Protein AF-A0A0N4TG98-F1 (afdb_monomer_lite)

Secondary structure (DSSP, 8-state):
--SHHHHHHHHHH-TT--EEE---SSS--PPPTTGGGGGGG-TT--EEEEES----EEE-GGGPEEE----GGG-TT--EEEEEESTTHHHHHHHHHHHTT---TT--EEEEEESS--TTHHHHHHHHHHH-TT--EEEEE----SSHHHHHHHHHH-

Structure (mmCIF, N/CA/C/O backbone):
data_AF-A0A0N4TG98-F1
#
_entry.id   AF-A0A0N4TG98-F1
#
loop_
_atom_site.group_PDB
_atom_site.id
_atom_site.type_symbol
_atom_site.label_atom_id
_atom_site.label_alt_id
_atom_site.label_comp_id
_atom_site.label_asym_id
_atom_site.label_entity_id
_atom_site.label_seq_id
_atom_site.pdbx_PDB_ins_code
_atom_site.Cartn_x
_atom_site.Cartn_y
_atom_site.Cartn_z
_atom_site.occupancy
_atom_site.B_iso_or_equiv
_atom_site.auth_seq_id
_atom_site.auth_comp_id
_atom_site.auth_asym_id
_atom_site.auth_atom_id
_atom_site.pdbx_PDB_model_num
ATOM 1 N N . PHE A 1 1 ? -20.879 0.883 -3.099 1.00 58.62 1 PHE A N 1
ATOM 2 C CA . PHE A 1 1 ? -20.043 1.627 -2.136 1.00 58.62 1 PHE A CA 1
ATOM 3 C C . PHE A 1 1 ? -19.402 2.788 -2.867 1.00 58.62 1 PHE A C 1
ATOM 5 O O . PHE A 1 1 ? -18.203 2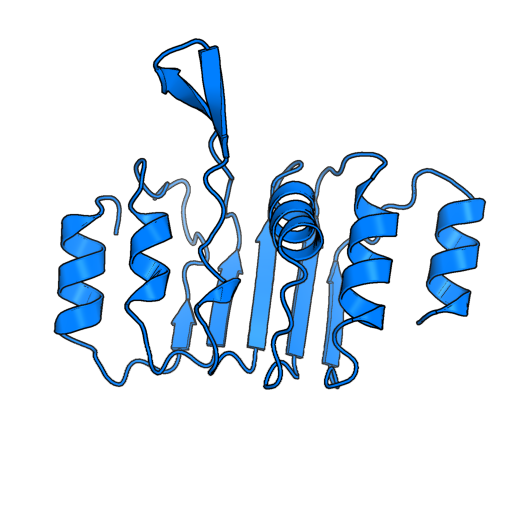.763 -3.109 1.00 58.62 1 PHE A O 1
ATOM 12 N N . ASN A 1 2 ? -20.214 3.729 -3.345 1.00 61.25 2 ASN A N 1
ATOM 13 C CA . ASN A 1 2 ? -19.725 4.649 -4.369 1.00 61.25 2 ASN A CA 1
ATOM 14 C C . ASN A 1 2 ? -19.570 6.040 -3.783 1.00 61.25 2 ASN A C 1
ATOM 16 O O . ASN A 1 2 ? -18.537 6.639 -4.021 1.00 61.25 2 ASN A O 1
ATOM 20 N N . ASP A 1 3 ? -20.504 6.490 -2.947 1.00 73.00 3 ASP A N 1
ATOM 21 C CA . ASP A 1 3 ? -20.405 7.784 -2.284 1.00 73.00 3 ASP A CA 1
ATOM 22 C C . ASP A 1 3 ? -19.704 7.716 -0.909 1.00 73.00 3 ASP A C 1
ATOM 24 O O . ASP A 1 3 ? -19.596 6.672 -0.249 1.00 73.00 3 ASP A O 1
ATOM 28 N N . LEU A 1 4 ? -19.213 8.878 -0.475 1.00 77.12 4 LEU A N 1
ATOM 29 C CA . LEU A 1 4 ? -18.554 9.082 0.815 1.00 77.12 4 LEU A CA 1
ATOM 30 C C . LEU A 1 4 ? -19.469 8.724 1.995 1.00 77.12 4 LEU A C 1
ATOM 32 O O . LEU A 1 4 ? -19.016 8.117 2.967 1.00 77.12 4 LEU A O 1
ATOM 36 N N . LEU A 1 5 ? -20.753 9.083 1.915 1.00 81.06 5 LEU A N 1
ATOM 37 C CA . LEU A 1 5 ? -21.703 8.920 3.015 1.00 81.06 5 LEU A CA 1
ATOM 38 C C . LEU A 1 5 ? -21.938 7.442 3.346 1.00 81.06 5 LEU A C 1
ATOM 40 O O . LEU A 1 5 ? -21.876 7.055 4.512 1.00 81.06 5 LEU A O 1
ATOM 44 N N . THR A 1 6 ? -22.127 6.607 2.329 1.00 81.69 6 THR A N 1
ATOM 45 C CA . THR A 1 6 ? -22.320 5.162 2.470 1.00 81.69 6 THR A CA 1
ATOM 46 C C . THR A 1 6 ? -21.077 4.508 3.067 1.00 81.69 6 THR A C 1
ATOM 48 O O . THR A 1 6 ? -21.184 3.645 3.937 1.00 81.69 6 THR A O 1
ATOM 51 N N . CYS A 1 7 ? -19.876 4.924 2.651 1.00 80.00 7 CYS A N 1
ATOM 52 C CA . CYS A 1 7 ? -18.639 4.402 3.234 1.00 80.00 7 CYS A CA 1
ATOM 53 C C . CYS A 1 7 ? -18.457 4.821 4.702 1.00 80.00 7 CYS A C 1
ATOM 55 O O . CYS A 1 7 ? -18.015 4.004 5.511 1.00 80.00 7 CYS A O 1
ATOM 57 N N . LEU A 1 8 ? -18.837 6.049 5.068 1.00 85.38 8 LEU A N 1
ATOM 58 C CA . LEU A 1 8 ? -18.834 6.505 6.462 1.00 85.38 8 LEU A CA 1
ATOM 59 C C . LEU A 1 8 ? -19.830 5.723 7.322 1.00 85.38 8 LEU A C 1
ATOM 61 O O . LEU A 1 8 ? -19.483 5.296 8.423 1.00 85.38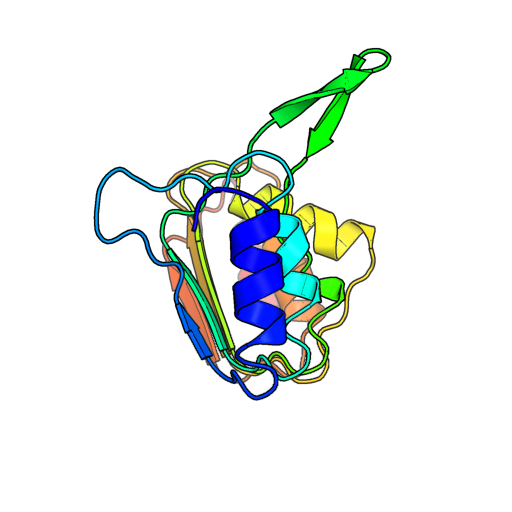 8 LEU A O 1
ATOM 65 N N . GLN A 1 9 ? -21.041 5.499 6.811 1.00 87.94 9 GLN A N 1
ATOM 66 C CA . GLN A 1 9 ? -22.060 4.687 7.476 1.00 87.94 9 GLN A CA 1
ATOM 67 C C . GLN A 1 9 ? -21.607 3.235 7.646 1.00 87.94 9 GLN A C 1
ATOM 69 O O . GLN A 1 9 ? -21.828 2.641 8.696 1.00 87.94 9 GLN A O 1
ATOM 74 N N . LEU A 1 10 ? -20.923 2.659 6.654 1.00 86.06 10 LEU A N 1
ATOM 75 C CA . LEU A 1 10 ? -20.361 1.319 6.792 1.00 86.06 10 LEU A CA 1
ATOM 76 C C . LEU A 1 10 ? -19.292 1.283 7.888 1.00 86.06 10 LEU A C 1
ATOM 78 O O . LEU A 1 10 ? -19.310 0.383 8.727 1.00 86.06 10 LEU A O 1
ATOM 82 N N . ALA A 1 11 ? -18.373 2.251 7.902 1.00 87.44 11 ALA A N 1
ATOM 83 C CA . ALA A 1 11 ? -17.326 2.323 8.916 1.00 87.44 11 ALA A CA 1
ATOM 84 C C . ALA A 1 11 ? -17.907 2.473 10.331 1.00 87.44 11 ALA A C 1
ATOM 86 O O . ALA A 1 11 ? -17.416 1.835 11.264 1.00 87.44 11 ALA A O 1
ATOM 87 N N . SER A 1 12 ? -18.975 3.262 10.492 1.00 89.62 12 SER A N 1
ATOM 88 C CA . SER A 1 12 ? -19.653 3.425 11.782 1.00 89.62 12 SER A CA 1
ATOM 89 C C . SER A 1 12 ? -20.452 2.186 12.192 1.00 89.62 12 SER A C 1
ATOM 91 O O . SER A 1 12 ? -20.434 1.819 13.365 1.00 89.62 12 SER A O 1
ATOM 93 N N . ALA A 1 13 ? -21.095 1.502 11.242 1.00 92.12 13 ALA A N 1
ATOM 94 C CA . ALA A 1 13 ? -21.830 0.264 11.489 1.00 92.12 13 ALA A CA 1
ATOM 95 C C . ALA A 1 13 ? -20.907 -0.935 11.764 1.00 92.12 13 ALA A C 1
ATOM 97 O O . ALA A 1 13 ? -21.309 -1.895 12.422 1.00 92.12 13 ALA A O 1
ATOM 98 N N . THR A 1 14 ? -19.662 -0.894 11.279 1.00 91.25 14 THR A N 1
ATOM 99 C CA . THR A 1 14 ? -18.703 -2.005 11.374 1.00 91.25 14 THR A CA 1
ATOM 100 C C . THR A 1 14 ? -17.378 -1.587 12.038 1.00 91.25 14 THR A C 1
ATOM 102 O O . THR A 1 14 ? -16.299 -1.777 11.477 1.00 91.25 14 THR A O 1
ATOM 105 N N . PRO A 1 15 ? -17.392 -1.090 13.292 1.00 88.88 15 PRO A N 1
ATOM 106 C CA . PRO A 1 15 ? -16.195 -0.541 13.945 1.00 88.88 15 PRO A CA 1
ATOM 107 C C . PRO A 1 15 ? -15.094 -1.584 14.207 1.00 88.88 15 PRO A C 1
ATOM 109 O O . PRO A 1 15 ? -13.942 -1.234 14.460 1.00 88.88 15 PRO A O 1
ATOM 112 N N . ARG A 1 16 ? -15.446 -2.876 14.163 1.00 92.19 16 ARG A N 1
ATOM 113 C CA . ARG A 1 16 ? -14.536 -4.019 14.344 1.00 92.19 16 ARG A CA 1
ATOM 114 C C . ARG A 1 16 ? -14.159 -4.703 13.026 1.00 92.19 16 ARG A C 1
ATOM 116 O O . ARG A 1 16 ? -13.596 -5.796 13.059 1.00 92.19 16 ARG A O 1
ATOM 123 N N . LEU A 1 17 ? -14.485 -4.106 11.876 1.00 94.19 17 LEU A N 1
ATOM 124 C CA . LEU A 1 17 ? -14.131 -4.667 10.577 1.00 94.19 17 LEU A CA 1
ATOM 125 C C . LEU A 1 17 ? -12.606 -4.779 10.459 1.00 94.19 17 LEU A C 1
ATOM 127 O O . LEU A 1 17 ? -11.896 -3.775 10.458 1.00 94.19 17 LEU A O 1
ATOM 131 N N . TYR A 1 18 ? -12.109 -6.012 10.365 1.00 95.44 18 TYR A N 1
A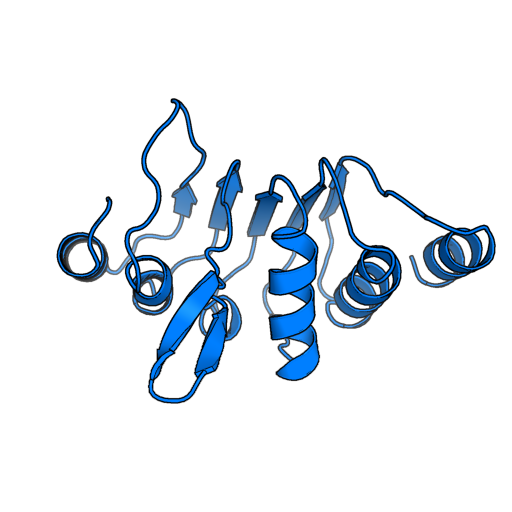TOM 132 C CA . TYR A 1 18 ? -10.674 -6.296 10.283 1.00 95.44 18 TYR A CA 1
ATOM 133 C C . TYR A 1 18 ? -10.202 -6.568 8.850 1.00 95.44 18 TYR A C 1
ATOM 135 O O . TYR A 1 18 ? -9.011 -6.441 8.565 1.00 95.44 18 TYR A O 1
ATOM 143 N N . ARG A 1 19 ? -11.116 -6.928 7.943 1.00 95.50 19 ARG A N 1
ATOM 144 C CA . ARG A 1 19 ? -10.836 -7.198 6.531 1.00 95.50 19 ARG A CA 1
ATOM 145 C C . ARG A 1 19 ? -11.824 -6.448 5.654 1.00 95.50 19 ARG A C 1
ATOM 147 O O . ARG A 1 19 ? -13.028 -6.564 5.854 1.00 95.50 19 ARG A O 1
ATOM 154 N N . LEU A 1 20 ? -11.295 -5.742 4.664 1.00 91.88 20 LEU A N 1
ATOM 155 C CA . LEU A 1 20 ? -12.062 -5.043 3.648 1.00 91.88 20 LEU A CA 1
ATOM 156 C C . LEU A 1 20 ? -11.485 -5.404 2.285 1.00 91.88 20 LEU A C 1
ATOM 158 O O . LEU A 1 20 ? -10.306 -5.171 2.007 1.00 91.88 20 LEU A O 1
ATOM 162 N N . ASP A 1 21 ? -12.334 -6.000 1.461 1.00 90.12 21 ASP A N 1
ATOM 163 C CA . ASP A 1 21 ? -12.012 -6.387 0.099 1.00 90.12 21 ASP A CA 1
ATOM 164 C C . ASP A 1 21 ? -12.818 -5.515 -0.859 1.00 90.12 21 ASP A C 1
ATOM 166 O O . ASP A 1 21 ? -14.048 -5.523 -0.838 1.00 90.12 21 ASP A O 1
ATOM 170 N N . LEU A 1 22 ? -12.105 -4.707 -1.635 1.00 83.38 22 LEU A N 1
ATOM 171 C CA . LEU A 1 22 ? -12.641 -3.755 -2.604 1.00 83.38 22 LEU A CA 1
ATOM 172 C C . LEU A 1 22 ? -12.294 -4.179 -4.033 1.00 83.38 22 LEU A C 1
ATOM 174 O O . LEU A 1 22 ? -12.300 -3.347 -4.941 1.00 83.38 22 LEU A O 1
ATOM 178 N N . SER A 1 23 ? -11.936 -5.450 -4.225 1.00 80.62 23 SER A N 1
ATOM 179 C CA . SER A 1 23 ? -11.622 -6.001 -5.537 1.00 80.62 23 SER A CA 1
ATOM 180 C C . SER A 1 23 ? -12.828 -5.888 -6.463 1.00 80.62 23 SER A C 1
ATOM 182 O O . SER A 1 23 ? -13.941 -6.288 -6.117 1.00 80.62 23 SER A O 1
ATOM 184 N N . GLN A 1 24 ? -12.615 -5.337 -7.654 1.00 70.44 24 GLN A N 1
ATOM 185 C CA . GLN A 1 24 ? -13.669 -5.219 -8.654 1.00 70.44 24 GLN A CA 1
ATOM 186 C C . GLN A 1 24 ? -14.020 -6.604 -9.212 1.00 70.44 24 GLN A C 1
ATOM 188 O O . GLN A 1 24 ? -13.254 -7.185 -9.975 1.00 70.44 24 GLN A O 1
ATOM 193 N N . THR A 1 25 ? -15.197 -7.132 -8.870 1.00 50.84 25 THR A N 1
ATOM 194 C CA . THR A 1 25 ? -15.745 -8.345 -9.505 1.00 50.84 25 THR A CA 1
ATOM 195 C C . THR A 1 25 ? -16.385 -8.055 -10.868 1.00 50.84 25 THR A C 1
ATOM 197 O O . THR A 1 25 ? -16.544 -8.965 -11.676 1.00 50.84 25 THR A O 1
ATOM 200 N N . CYS A 1 26 ? -16.737 -6.792 -11.142 1.00 47.09 26 CYS A N 1
ATOM 201 C CA . CYS A 1 26 ? -17.426 -6.334 -12.353 1.00 47.09 26 CYS A CA 1
ATOM 202 C C . CYS A 1 26 ? -16.971 -4.903 -12.717 1.00 47.09 26 CYS A C 1
ATOM 204 O O . CYS A 1 26 ? -16.450 -4.198 -11.855 1.00 47.09 26 CYS A O 1
ATOM 206 N N . ASN A 1 27 ? -17.238 -4.437 -13.949 1.00 48.97 27 ASN A N 1
ATOM 207 C CA . ASN A 1 27 ? -16.910 -3.100 -14.505 1.00 48.97 27 ASN A CA 1
ATOM 208 C C . ASN A 1 27 ? -17.499 -1.862 -13.761 1.00 48.97 27 ASN A C 1
ATOM 210 O O . ASN A 1 27 ? -17.694 -0.821 -14.386 1.00 48.97 27 ASN A O 1
ATOM 214 N N . LYS A 1 28 ? -17.818 -1.952 -12.462 1.00 44.62 28 LYS A N 1
ATOM 215 C CA . LYS A 1 28 ? -18.050 -0.864 -11.486 1.00 44.62 28 LYS A CA 1
ATOM 216 C C . LYS A 1 28 ? -18.277 -1.487 -10.087 1.00 44.62 28 LYS A C 1
ATOM 218 O O . LYS A 1 28 ? -18.841 -2.576 -10.019 1.00 44.62 28 LYS A O 1
ATOM 223 N N . PRO A 1 29 ? -17.890 -0.815 -8.984 1.00 50.28 29 PRO A N 1
ATOM 224 C CA . PRO A 1 29 ? -17.938 0.630 -8.856 1.00 50.28 29 PRO A CA 1
ATOM 225 C C . PRO A 1 29 ? -16.581 1.316 -8.742 1.00 50.28 29 PRO A C 1
ATOM 227 O O . PRO A 1 29 ? -15.678 0.888 -8.028 1.00 50.28 29 PRO A O 1
ATOM 230 N N . PHE A 1 30 ? -16.488 2.450 -9.426 1.00 56.91 30 PHE A N 1
ATOM 231 C CA . PHE A 1 30 ? -15.543 3.493 -9.074 1.00 56.91 30 PHE A CA 1
ATOM 232 C C . PHE A 1 30 ? -15.970 4.054 -7.714 1.00 56.91 30 PHE A C 1
ATOM 234 O O . PHE A 1 30 ? -17.163 4.285 -7.500 1.00 56.91 30 PHE A O 1
ATOM 241 N N . PHE A 1 31 ? -15.017 4.270 -6.807 1.00 61.47 31 PHE A N 1
ATOM 242 C CA . PHE A 1 31 ? -15.250 5.224 -5.729 1.00 61.47 31 PHE A CA 1
ATOM 243 C C . PHE A 1 31 ? -15.575 6.562 -6.396 1.00 61.47 31 PHE A C 1
ATOM 245 O O . PHE A 1 31 ? -14.844 6.991 -7.295 1.00 61.47 31 PHE A O 1
ATOM 252 N N . GLU A 1 32 ? -16.694 7.175 -6.021 1.00 62.66 32 GLU A N 1
ATOM 253 C CA . GLU A 1 32 ? -16.905 8.585 -6.314 1.00 62.66 32 GLU A CA 1
ATOM 254 C C . GLU A 1 32 ? -15.807 9.389 -5.627 1.00 62.66 32 GLU A C 1
ATOM 256 O O . GLU A 1 32 ? -15.157 8.923 -4.680 1.00 62.66 32 GLU A O 1
ATOM 261 N N . THR A 1 33 ? -15.616 10.603 -6.129 1.00 64.88 33 THR A N 1
ATOM 262 C CA . THR A 1 33 ? -14.717 11.594 -5.555 1.00 64.88 33 THR A CA 1
ATOM 263 C C . THR A 1 33 ? -14.859 11.616 -4.028 1.00 64.88 33 THR A C 1
ATOM 265 O O . THR A 1 33 ? -15.969 11.583 -3.498 1.00 64.88 33 THR A O 1
ATOM 268 N N . ASP A 1 34 ? -13.737 11.622 -3.317 1.00 72.56 34 ASP A N 1
ATOM 269 C CA . ASP A 1 34 ? -13.619 11.598 -1.853 1.00 72.56 34 ASP A CA 1
ATOM 270 C C . ASP A 1 34 ? -14.072 10.313 -1.129 1.00 72.56 34 ASP A C 1
ATOM 272 O O . ASP A 1 34 ? -13.664 10.095 0.015 1.00 72.56 34 ASP A O 1
ATOM 276 N N . ALA A 1 35 ? -14.835 9.404 -1.748 1.00 78.56 35 ALA A N 1
ATOM 277 C CA . ALA A 1 35 ? -15.320 8.198 -1.066 1.00 78.56 35 ALA A CA 1
ATOM 278 C C . ALA A 1 35 ? -14.174 7.279 -0.610 1.00 78.56 35 ALA A C 1
ATOM 280 O O . ALA A 1 35 ? -14.242 6.656 0.450 1.00 78.56 35 ALA A O 1
ATOM 281 N N . ILE A 1 36 ? -13.060 7.272 -1.348 1.00 82.44 36 ILE A N 1
ATOM 282 C CA . ILE A 1 36 ? -11.850 6.542 -0.956 1.00 82.44 36 ILE A CA 1
ATOM 283 C C . ILE A 1 36 ? -11.217 7.090 0.335 1.00 82.44 36 ILE A C 1
ATOM 285 O O . ILE A 1 36 ? -10.582 6.348 1.088 1.00 82.44 36 ILE A O 1
ATOM 289 N N . LEU A 1 37 ? -11.422 8.373 0.648 1.00 84.38 37 LEU A N 1
ATOM 290 C CA . LEU A 1 37 ? -10.917 8.994 1.874 1.00 84.38 37 LEU A CA 1
ATOM 291 C C . LEU A 1 37 ? -11.649 8.473 3.114 1.00 84.38 37 LEU A C 1
ATOM 293 O O . LEU A 1 37 ? -11.087 8.500 4.209 1.00 84.38 37 LEU A O 1
ATOM 297 N N . ALA A 1 38 ? -12.853 7.915 2.950 1.00 86.50 38 ALA A N 1
ATOM 298 C CA . ALA A 1 38 ? -13.584 7.263 4.029 1.00 86.50 38 ALA A CA 1
ATOM 299 C C . ALA A 1 38 ? -12.829 6.060 4.618 1.00 86.50 38 ALA A C 1
ATOM 301 O O . ALA A 1 38 ? -13.082 5.660 5.756 1.00 86.50 38 ALA A O 1
ATOM 302 N N . LEU A 1 39 ? -11.869 5.488 3.881 1.00 88.50 39 LEU A N 1
ATOM 303 C CA . LEU A 1 39 ? -11.124 4.328 4.357 1.00 88.50 39 LEU A CA 1
ATOM 304 C C . LEU A 1 39 ? -10.351 4.597 5.660 1.00 88.50 39 LEU A C 1
ATOM 306 O O . LEU A 1 39 ? -10.106 3.670 6.429 1.00 88.50 39 LEU A O 1
ATOM 310 N N . GLN A 1 40 ? -10.028 5.858 5.963 1.00 90.00 40 GLN A N 1
A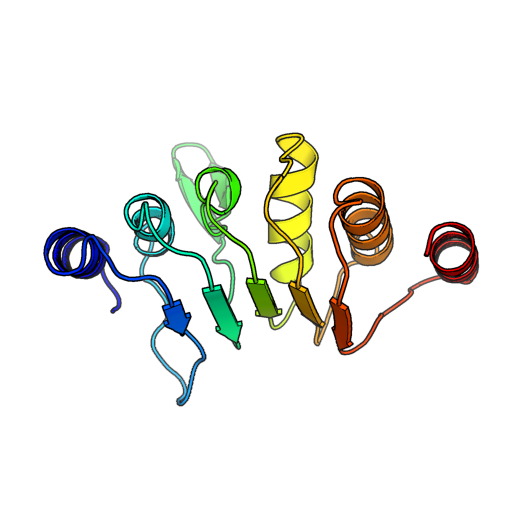TOM 311 C CA . GLN A 1 40 ? -9.363 6.233 7.216 1.00 90.00 40 GLN A CA 1
ATOM 312 C C . GLN A 1 40 ? -10.212 5.975 8.475 1.00 90.00 40 GLN A C 1
ATOM 314 O O . GLN A 1 40 ? -9.677 5.946 9.585 1.00 90.00 40 GLN A O 1
ATOM 319 N N . TYR A 1 41 ? -11.531 5.807 8.325 1.00 91.31 41 TYR A N 1
ATOM 320 C CA . TYR A 1 41 ? -12.445 5.590 9.447 1.00 91.31 41 TYR A CA 1
ATOM 321 C C . TYR A 1 41 ? -12.541 4.116 9.871 1.00 91.31 41 TYR A C 1
ATOM 323 O O . TYR A 1 41 ? -13.004 3.842 10.977 1.00 91.31 41 TYR A O 1
ATOM 331 N N . PHE A 1 42 ? -12.022 3.168 9.080 1.00 91.56 42 PHE A N 1
ATOM 332 C CA . PHE A 1 42 ? -11.913 1.760 9.484 1.00 91.56 42 PHE A CA 1
ATOM 333 C C . PHE A 1 42 ? -10.703 1.551 10.408 1.00 91.56 42 PHE A C 1
ATOM 335 O O . PHE A 1 42 ? -9.658 1.035 10.016 1.00 91.56 42 PHE A O 1
ATOM 342 N N . ARG A 1 43 ? -10.836 1.974 11.671 1.00 89.94 43 ARG A N 1
ATOM 343 C CA . ARG A 1 43 ? -9.727 2.023 12.645 1.00 89.94 43 ARG A CA 1
ATOM 344 C C . ARG A 1 43 ? -9.120 0.659 12.994 1.00 89.94 43 ARG A C 1
ATOM 346 O O . ARG A 1 43 ? -7.952 0.608 13.363 1.00 89.94 43 ARG A O 1
ATOM 353 N N . GLN A 1 44 ? -9.892 -0.424 12.889 1.00 93.69 44 GLN A N 1
ATOM 354 C CA . GLN A 1 44 ? -9.454 -1.791 13.216 1.00 93.69 44 GLN A CA 1
ATOM 355 C C . GLN A 1 44 ? -9.036 -2.607 11.985 1.00 93.69 44 GLN A C 1
ATOM 357 O O . GLN A 1 44 ? -8.787 -3.809 12.099 1.00 93.69 44 GLN A O 1
ATOM 362 N N . LEU A 1 45 ? -8.950 -1.971 10.811 1.00 95.62 45 LEU A N 1
ATOM 363 C CA . LEU A 1 45 ? -8.654 -2.667 9.571 1.00 95.62 45 LEU A CA 1
ATOM 364 C C . LEU A 1 45 ? -7.220 -3.205 9.567 1.00 95.62 45 LEU A C 1
ATOM 366 O O . LEU A 1 45 ? -6.255 -2.460 9.740 1.00 95.62 45 LEU A O 1
ATOM 370 N N . LYS A 1 46 ? -7.099 -4.513 9.337 1.00 97.56 46 LYS A N 1
ATOM 371 C CA . LYS A 1 46 ? -5.831 -5.241 9.237 1.00 97.56 46 LYS A CA 1
ATOM 372 C C . LYS A 1 46 ? -5.520 -5.682 7.818 1.00 97.56 46 LYS A C 1
ATOM 374 O O . LYS A 1 46 ? -4.353 -5.783 7.457 1.00 97.56 46 LYS A O 1
ATOM 379 N N . ILE A 1 47 ? -6.548 -5.969 7.028 1.00 97.50 47 ILE A N 1
ATOM 380 C CA . ILE A 1 47 ? -6.412 -6.480 5.667 1.00 97.50 47 ILE A CA 1
ATOM 381 C C . ILE A 1 47 ? -7.175 -5.547 4.736 1.00 97.50 47 ILE A C 1
ATOM 383 O O . ILE A 1 47 ? -8.397 -5.434 4.848 1.00 97.50 47 ILE A O 1
ATOM 387 N N . LEU A 1 48 ? -6.451 -4.913 3.818 1.00 94.50 48 LEU A N 1
ATOM 388 C CA . LEU A 1 48 ? -7.022 -4.115 2.741 1.00 94.50 48 LEU A CA 1
ATOM 389 C C . LEU A 1 48 ? -6.650 -4.741 1.401 1.00 94.50 48 LEU A C 1
ATOM 391 O O . LEU A 1 48 ? -5.467 -4.915 1.097 1.00 94.50 48 LEU A O 1
ATOM 395 N N . ILE A 1 49 ? -7.664 -5.052 0.601 1.00 92.75 49 ILE A N 1
ATOM 396 C CA . ILE A 1 49 ? -7.494 -5.579 -0.751 1.00 92.75 49 ILE A CA 1
ATOM 397 C C . ILE A 1 49 ? -8.156 -4.615 -1.724 1.00 92.75 49 ILE A C 1
ATOM 399 O O . ILE A 1 49 ? -9.325 -4.272 -1.571 1.00 92.75 49 ILE A O 1
ATOM 403 N N . MET A 1 50 ? -7.386 -4.151 -2.702 1.00 88.12 50 MET A N 1
ATOM 404 C CA . MET A 1 50 ? -7.827 -3.234 -3.745 1.00 88.12 50 MET A CA 1
ATOM 405 C C . MET A 1 50 ? -7.321 -3.729 -5.101 1.00 88.12 50 MET A C 1
ATOM 407 O O . MET A 1 50 ? -6.270 -3.303 -5.587 1.00 88.12 50 MET A O 1
ATOM 411 N N . ASP A 1 51 ? -8.076 -4.642 -5.707 1.00 84.31 51 ASP A N 1
ATOM 412 C CA . ASP A 1 51 ? -7.854 -5.074 -7.087 1.00 84.31 51 ASP A CA 1
ATOM 413 C C . ASP A 1 51 ? -8.718 -4.259 -8.060 1.00 84.31 51 ASP A C 1
ATOM 415 O O . ASP A 1 51 ? -9.923 -4.097 -7.866 1.00 84.31 51 ASP A O 1
ATOM 419 N N . GLY A 1 52 ? -8.094 -3.701 -9.093 1.00 78.00 52 GLY A N 1
ATOM 420 C CA . GLY A 1 52 ? -8.753 -2.875 -10.102 1.00 78.00 52 GLY A CA 1
ATOM 421 C C . GLY A 1 52 ? -8.916 -1.398 -9.727 1.00 78.00 52 GLY A C 1
ATOM 422 O O . GLY A 1 52 ? -9.465 -0.633 -10.518 1.00 78.00 52 GLY A O 1
ATOM 423 N N . PHE A 1 53 ? -8.426 -0.951 -8.564 1.00 81.06 53 PHE A N 1
ATOM 424 C CA . PHE A 1 53 ? -8.556 0.454 -8.157 1.00 81.06 53 PHE A CA 1
ATOM 425 C C . PHE A 1 53 ? -7.808 1.404 -9.103 1.00 81.06 53 PHE A C 1
ATOM 427 O O . PHE A 1 53 ? -6.621 1.224 -9.377 1.00 81.06 53 PHE A O 1
ATOM 434 N N . MET A 1 54 ? -8.498 2.457 -9.548 1.00 78.75 54 MET A N 1
ATOM 435 C CA . MET A 1 54 ? -7.951 3.513 -10.397 1.00 78.75 54 MET A CA 1
ATOM 436 C C . MET A 1 54 ? -7.980 4.854 -9.673 1.00 78.75 54 MET A C 1
ATOM 438 O O . MET A 1 54 ? -9.050 5.334 -9.306 1.00 78.75 54 MET A O 1
ATOM 442 N N . SER A 1 55 ? -6.811 5.485 -9.525 1.00 75.38 55 SER A N 1
ATOM 443 C CA . SER A 1 55 ? -6.742 6.859 -9.013 1.00 75.38 55 SER A CA 1
ATOM 444 C C . SER A 1 55 ? -7.348 7.827 -10.026 1.00 75.38 55 SER A C 1
ATOM 446 O O . SER A 1 55 ? -6.954 7.832 -11.199 1.00 75.38 55 SER A O 1
ATOM 448 N N . GLN A 1 56 ? -8.259 8.680 -9.570 1.00 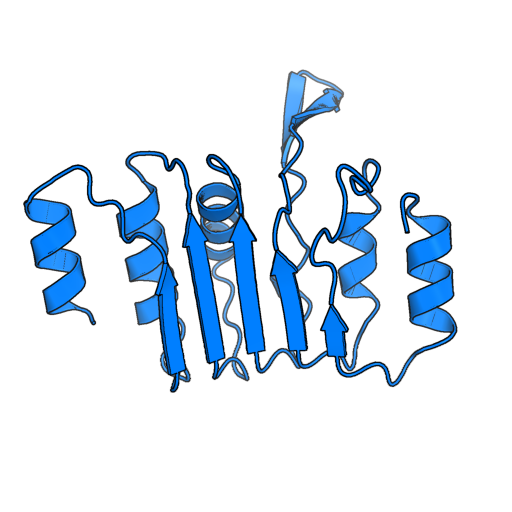71.75 56 GLN A N 1
ATOM 449 C CA . GLN A 1 56 ? -8.801 9.758 -10.386 1.00 71.75 56 GLN A CA 1
ATOM 450 C C . GLN A 1 56 ? -7.929 11.013 -10.252 1.00 71.75 56 GLN A C 1
ATOM 452 O O . GLN A 1 56 ? -7.322 11.276 -9.211 1.00 71.75 56 GLN A O 1
ATOM 457 N N . LYS A 1 57 ? -7.835 11.778 -11.344 1.00 67.81 57 LYS A N 1
ATOM 458 C CA . LYS A 1 57 ? -7.340 13.156 -11.314 1.00 67.81 57 LYS A CA 1
ATOM 459 C C . LYS A 1 57 ? -8.558 14.057 -11.346 1.00 67.81 57 LYS A C 1
ATOM 461 O O . LYS A 1 57 ? -9.184 14.184 -12.395 1.00 67.81 57 LYS A O 1
ATOM 466 N N . THR A 1 58 ? -8.876 14.682 -10.224 1.00 63.41 58 THR A N 1
ATOM 467 C CA . THR A 1 58 ? -9.907 15.715 -10.187 1.00 63.41 58 THR A CA 1
ATOM 468 C C . THR A 1 58 ? -9.249 17.086 -10.272 1.00 63.41 58 THR A C 1
ATOM 470 O O . THR A 1 58 ? -8.201 17.350 -9.671 1.00 63.41 58 THR A O 1
ATOM 473 N N . ILE A 1 59 ? -9.834 17.958 -11.095 1.00 56.59 59 ILE A N 1
ATOM 474 C CA . ILE A 1 59 ? -9.408 19.352 -11.207 1.00 56.59 59 ILE A CA 1
ATOM 475 C C . ILE A 1 59 ? -9.928 20.066 -9.959 1.00 56.59 59 ILE A C 1
ATOM 477 O O . ILE A 1 59 ? -11.133 20.234 -9.782 1.00 56.59 59 ILE A O 1
ATOM 481 N N . GLY A 1 60 ? -9.022 20.445 -9.066 1.00 58.22 60 GLY A N 1
ATOM 482 C CA . GLY A 1 60 ? -9.327 21.277 -7.912 1.00 58.22 60 GLY A CA 1
ATOM 483 C C . GLY A 1 60 ? -9.482 22.749 -8.299 1.00 58.22 60 GLY A C 1
ATOM 484 O O . GLY A 1 60 ? -9.124 23.182 -9.398 1.00 58.22 60 GLY A O 1
ATOM 485 N N . LYS A 1 61 ? -9.993 23.556 -7.361 1.00 50.84 61 LYS A N 1
ATOM 486 C CA . LYS A 1 61 ? -10.013 25.018 -7.515 1.00 50.84 61 LYS A CA 1
ATOM 487 C C . LYS A 1 61 ? -8.575 25.536 -7.698 1.00 50.84 61 LYS A C 1
ATOM 489 O O . LYS A 1 61 ? -7.662 25.102 -6.995 1.00 50.84 61 LYS A O 1
ATOM 494 N N . GLY A 1 62 ? -8.384 26.449 -8.653 1.00 59.19 62 GLY A N 1
ATOM 495 C CA . GLY A 1 62 ? -7.087 27.081 -8.935 1.00 59.19 62 GLY A CA 1
ATOM 496 C C . GLY A 1 62 ? -6.094 26.229 -9.736 1.00 59.19 62 GLY A C 1
ATOM 497 O O . GLY A 1 62 ? -4.897 26.349 -9.509 1.00 59.19 62 GLY A O 1
ATOM 498 N N . CYS A 1 63 ? -6.563 25.349 -10.632 1.00 49.78 63 CYS A N 1
ATOM 499 C CA . CYS A 1 63 ? -5.714 24.470 -11.462 1.00 49.78 63 CYS A CA 1
ATOM 500 C C . CYS A 1 63 ? -4.814 23.504 -10.663 1.00 49.78 63 CYS A C 1
ATOM 502 O O . CYS A 1 63 ? -3.878 22.923 -11.214 1.00 49.78 63 CYS A O 1
ATOM 504 N N . SER A 1 64 ? -5.102 23.301 -9.374 1.00 50.75 64 SER A N 1
ATOM 505 C CA . SER A 1 64 ? -4.443 22.281 -8.561 1.00 50.75 64 SER A CA 1
ATOM 506 C C . SER A 1 64 ? -5.088 20.925 -8.840 1.00 50.75 64 SER A C 1
ATOM 508 O O . SER A 1 64 ? -6.302 20.772 -8.738 1.00 50.75 64 SER A O 1
ATOM 510 N N . TYR A 1 65 ? -4.303 19.921 -9.221 1.00 55.97 65 TYR A N 1
ATOM 511 C CA . TYR A 1 65 ? -4.820 18.561 -9.365 1.00 55.97 65 TYR A CA 1
ATOM 512 C C . TYR A 1 65 ? -4.862 17.899 -7.990 1.00 55.97 65 TYR A C 1
ATOM 514 O O . TYR A 1 65 ? -3.835 17.829 -7.313 1.00 55.97 65 TYR A O 1
ATOM 522 N N . ARG A 1 66 ? -6.025 17.383 -7.579 1.00 63.84 66 ARG A N 1
ATOM 523 C CA . ARG A 1 66 ? -6.109 16.495 -6.415 1.00 63.84 66 ARG A CA 1
ATOM 524 C C . ARG A 1 66 ? -5.930 15.059 -6.890 1.00 63.84 66 ARG A C 1
ATOM 526 O O . ARG A 1 66 ? -6.642 14.583 -7.774 1.00 63.84 66 ARG A O 1
ATOM 533 N N . LEU A 1 67 ? -4.917 14.399 -6.338 1.00 67.06 67 LEU A N 1
ATOM 534 C CA . LEU A 1 67 ? -4.677 12.975 -6.527 1.00 67.06 67 LEU A CA 1
ATOM 535 C C . LEU A 1 67 ? -5.493 12.215 -5.489 1.00 67.06 67 LEU A C 1
ATOM 537 O O . LEU A 1 67 ? -5.193 12.271 -4.298 1.00 67.06 67 LEU A O 1
ATOM 541 N N . GLU A 1 68 ? -6.511 11.494 -5.945 1.00 76.31 68 GLU A N 1
ATOM 542 C CA . GLU A 1 68 ? -7.273 10.612 -5.071 1.00 76.31 68 GLU A CA 1
ATOM 543 C C . GLU A 1 68 ? -6.527 9.298 -4.886 1.00 76.31 68 GLU A C 1
ATOM 545 O O . GLU A 1 68 ? -6.605 8.373 -5.700 1.00 76.31 68 GLU A O 1
ATOM 550 N N . VAL A 1 69 ? -5.755 9.249 -3.807 1.00 83.25 69 VAL A N 1
ATOM 551 C CA . VAL A 1 69 ? -5.061 8.050 -3.350 1.00 83.25 69 VAL A CA 1
ATOM 552 C C . VAL A 1 69 ? -5.681 7.561 -2.044 1.00 83.25 69 VAL A C 1
ATOM 554 O O . VAL A 1 69 ? -6.151 8.375 -1.242 1.00 83.25 69 VAL A O 1
ATOM 557 N N . PRO A 1 70 ? -5.691 6.242 -1.793 1.00 87.31 70 PRO A N 1
ATOM 558 C CA . PRO A 1 70 ? -6.240 5.710 -0.562 1.00 87.31 70 PRO A CA 1
ATOM 559 C C . PRO A 1 70 ? -5.463 6.237 0.653 1.00 87.31 70 PRO A C 1
ATOM 561 O O . PRO A 1 70 ? -4.230 6.295 0.615 1.00 87.31 70 PRO A O 1
ATOM 564 N N . PRO A 1 71 ? -6.151 6.588 1.752 1.00 88.75 71 PRO A N 1
ATOM 565 C CA . PRO A 1 71 ? -5.568 7.196 2.948 1.00 88.75 71 PRO A CA 1
ATOM 566 C C . PRO A 1 71 ? -4.805 6.173 3.822 1.00 88.75 71 PRO A C 1
ATOM 568 O O . PRO A 1 71 ? -4.962 6.133 5.043 1.00 88.75 71 PRO A O 1
ATOM 571 N N . ILE A 1 72 ? -3.958 5.339 3.202 1.00 91.56 72 ILE A N 1
ATOM 572 C CA . ILE A 1 72 ? -3.243 4.199 3.809 1.00 91.56 72 ILE A CA 1
ATOM 573 C C . ILE A 1 72 ? -2.401 4.634 5.012 1.00 91.56 72 ILE A C 1
ATOM 575 O O . ILE A 1 72 ? -2.321 3.909 5.999 1.00 91.56 72 ILE A O 1
ATOM 579 N N . ARG A 1 73 ? -1.847 5.852 4.989 1.00 90.06 73 ARG A N 1
ATOM 580 C CA . ARG A 1 73 ? -1.052 6.401 6.100 1.00 90.06 73 ARG A CA 1
ATOM 581 C C . ARG A 1 73 ? -1.775 6.438 7.448 1.00 90.06 73 ARG A C 1
ATOM 583 O O . ARG A 1 73 ? -1.126 6.476 8.487 1.00 90.06 73 ARG A O 1
ATOM 590 N N . PHE A 1 74 ? -3.107 6.439 7.446 1.00 90.50 74 PHE A N 1
ATOM 591 C CA . PHE A 1 74 ? -3.906 6.452 8.670 1.00 90.50 74 PHE A CA 1
ATOM 592 C C . PHE A 1 74 ? -4.281 5.043 9.162 1.00 90.50 74 PHE A C 1
ATOM 594 O O . PHE A 1 74 ? -4.867 4.902 10.235 1.00 90.50 74 PHE A O 1
ATOM 601 N N . MET A 1 75 ? -3.923 3.992 8.420 1.00 92.06 75 MET A N 1
ATOM 602 C CA . MET A 1 75 ? -4.249 2.598 8.728 1.00 92.06 75 MET A CA 1
ATOM 603 C C . MET A 1 75 ? -3.151 1.945 9.576 1.00 92.06 75 MET A C 1
ATOM 605 O O . MET A 1 75 ? -2.457 1.026 9.150 1.00 92.06 75 MET A O 1
ATOM 609 N N . GLN A 1 76 ? -2.991 2.408 10.815 1.00 90.50 76 GLN A N 1
ATOM 610 C CA . GLN A 1 76 ? -1.914 1.963 11.718 1.00 90.50 76 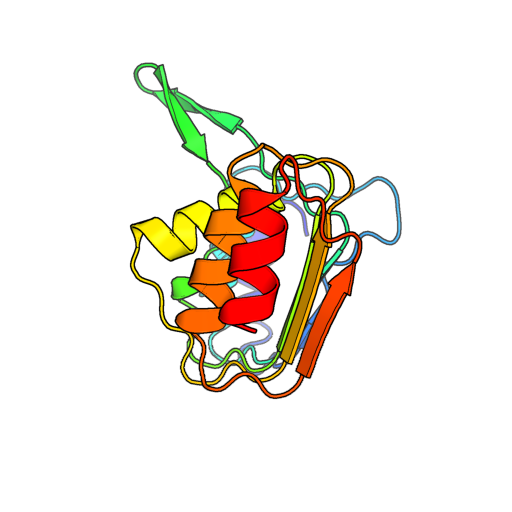GLN A CA 1
ATOM 611 C C . GLN A 1 76 ? -1.976 0.471 12.100 1.00 90.50 76 GLN A C 1
ATOM 613 O O . GLN A 1 76 ? -0.998 -0.088 12.601 1.00 90.50 76 GLN A O 1
ATOM 618 N N . HIS A 1 77 ? -3.127 -0.176 11.896 1.00 94.69 77 HIS A N 1
ATOM 619 C CA . HIS A 1 77 ? -3.350 -1.595 12.176 1.00 94.69 77 HIS A CA 1
ATOM 620 C C . HIS A 1 77 ? -3.163 -2.502 10.960 1.00 94.69 77 HIS A C 1
ATOM 622 O O . HIS A 1 77 ? -3.320 -3.712 11.097 1.00 94.69 77 HIS A O 1
ATOM 628 N N . LEU A 1 78 ? -2.806 -1.940 9.803 1.00 96.31 78 LEU A N 1
ATOM 629 C CA . LEU A 1 78 ? -2.704 -2.686 8.560 1.00 96.31 78 LEU A CA 1
ATOM 630 C C . LEU A 1 78 ? -1.555 -3.701 8.620 1.00 96.31 78 LEU A C 1
ATOM 632 O O . LEU A 1 78 ? -0.392 -3.345 8.797 1.00 96.31 78 LEU A O 1
ATOM 636 N N . GLU A 1 79 ? -1.903 -4.975 8.472 1.00 97.88 79 GLU A N 1
ATOM 637 C CA . GLU A 1 79 ? -0.989 -6.120 8.464 1.00 97.88 79 GLU A CA 1
ATOM 638 C C . GLU A 1 79 ? -0.782 -6.667 7.043 1.00 97.88 79 GLU A C 1
ATOM 640 O O . GLU A 1 79 ? 0.302 -7.164 6.723 1.00 97.88 79 GLU A O 1
ATOM 645 N N . MET A 1 80 ? -1.800 -6.537 6.184 1.00 97.88 80 MET A N 1
ATOM 646 C CA . MET A 1 80 ? -1.792 -6.994 4.798 1.00 97.88 80 MET A CA 1
ATOM 647 C C . MET A 1 80 ? -2.375 -5.942 3.856 1.00 97.88 80 MET A C 1
ATOM 649 O O . MET A 1 80 ? -3.487 -5.453 4.069 1.00 97.88 80 MET A O 1
ATOM 653 N N . LEU A 1 81 ? -1.639 -5.651 2.785 1.00 96.00 81 LEU A N 1
ATOM 654 C CA . LEU A 1 81 ? -2.041 -4.719 1.738 1.00 96.00 81 LEU A CA 1
ATOM 655 C C . LEU A 1 81 ? -1.912 -5.371 0.359 1.00 96.00 81 LEU A C 1
ATOM 657 O O . LEU A 1 81 ? -0.822 -5.763 -0.054 1.00 96.00 81 LEU A O 1
ATOM 661 N N . VAL A 1 82 ? -3.020 -5.454 -0.371 1.00 94.12 82 VAL A N 1
ATOM 662 C CA . VAL A 1 82 ? -3.037 -5.913 -1.763 1.00 94.12 82 VAL A CA 1
ATOM 663 C C . VAL A 1 82 ? -3.458 -4.757 -2.659 1.00 94.12 82 VAL A C 1
ATOM 665 O O . VAL A 1 82 ? -4.567 -4.247 -2.523 1.00 94.12 82 VAL A O 1
ATOM 668 N N . LEU A 1 83 ? -2.572 -4.351 -3.564 1.00 90.88 83 LEU A N 1
ATOM 669 C CA . LEU A 1 83 ? -2.789 -3.290 -4.543 1.00 90.88 83 LEU A CA 1
ATOM 670 C C . LEU A 1 83 ? -2.492 -3.834 -5.937 1.00 90.88 83 LEU A C 1
ATOM 672 O O . LEU A 1 83 ? -1.346 -3.817 -6.382 1.00 90.88 83 LEU A O 1
ATOM 676 N N . ASN A 1 84 ? -3.524 -4.293 -6.633 1.00 86.81 84 ASN A N 1
ATOM 677 C CA . ASN A 1 84 ? -3.423 -4.678 -8.037 1.00 86.81 84 ASN A CA 1
ATOM 678 C C . ASN A 1 84 ? -4.080 -3.573 -8.857 1.00 86.81 84 ASN A C 1
ATOM 680 O O . ASN A 1 84 ? -5.287 -3.581 -9.091 1.00 86.81 84 ASN A O 1
ATOM 684 N N . CYS A 1 85 ? -3.299 -2.566 -9.240 1.00 81.94 85 CYS A N 1
ATOM 685 C CA . CYS A 1 85 ? -3.849 -1.374 -9.867 1.00 81.94 85 CYS A CA 1
ATOM 686 C C . CYS A 1 85 ? -3.515 -1.331 -11.366 1.00 81.94 85 CYS A C 1
ATOM 688 O O . CYS A 1 85 ? -2.371 -1.565 -11.770 1.00 81.94 85 CYS A O 1
ATOM 690 N N . PRO A 1 86 ? -4.484 -0.995 -12.227 1.00 77.06 86 PRO A N 1
ATOM 691 C CA . PRO A 1 86 ? -4.202 -0.674 -13.615 1.00 77.06 86 PRO A CA 1
ATOM 692 C C . PRO A 1 86 ? -3.566 0.720 -13.734 1.00 77.06 86 PRO A C 1
ATOM 694 O O . PRO A 1 86 ? -3.793 1.617 -12.911 1.00 77.06 86 PRO A O 1
ATOM 697 N N . TYR A 1 87 ? -2.800 0.901 -14.813 1.00 77.56 87 TYR A N 1
ATOM 698 C CA . TYR A 1 87 ? -2.080 2.139 -15.120 1.00 77.56 87 TYR A CA 1
ATOM 699 C C . TYR A 1 87 ? -1.175 2.622 -13.968 1.00 77.56 87 TYR A C 1
ATOM 701 O O . TYR A 1 87 ? -0.807 1.873 -13.066 1.00 77.56 87 TYR A O 1
ATOM 709 N N . ASP A 1 88 ? -0.833 3.908 -13.984 1.00 80.94 88 ASP A N 1
ATOM 710 C CA . ASP A 1 88 ? 0.097 4.550 -13.052 1.00 80.94 88 ASP A CA 1
ATOM 711 C C . ASP A 1 88 ? -0.458 4.744 -11.622 1.00 80.94 88 ASP A C 1
ATOM 713 O O . ASP A 1 88 ? 0.127 5.441 -10.795 1.00 80.94 88 ASP A O 1
ATOM 717 N N . THR A 1 89 ? -1.612 4.148 -11.308 1.00 85.06 89 THR A N 1
ATOM 718 C CA . THR A 1 89 ? -2.269 4.286 -10.000 1.00 85.06 89 THR A CA 1
ATOM 719 C C . THR A 1 89 ? -1.379 3.777 -8.872 1.00 85.06 89 THR A C 1
ATOM 721 O O . THR A 1 89 ? -1.229 4.462 -7.864 1.00 85.06 89 THR A O 1
ATOM 724 N N . LEU A 1 90 ? -0.739 2.616 -9.049 1.00 88.75 90 LEU A N 1
ATOM 725 C CA . LEU A 1 90 ? 0.143 2.068 -8.020 1.00 88.75 90 LEU A CA 1
ATOM 726 C C . LEU A 1 90 ? 1.330 3.002 -7.748 1.00 88.75 90 LEU A C 1
ATOM 728 O O . LEU A 1 90 ? 1.623 3.292 -6.591 1.00 88.75 90 LEU A O 1
ATOM 732 N N . ALA A 1 91 ? 1.969 3.531 -8.795 1.00 89.12 91 ALA A N 1
ATOM 733 C CA . ALA A 1 91 ? 3.076 4.471 -8.637 1.00 89.12 91 ALA A CA 1
ATOM 734 C C . ALA A 1 91 ? 2.636 5.745 -7.900 1.00 89.12 91 ALA A C 1
ATOM 736 O O . ALA A 1 91 ? 3.359 6.225 -7.038 1.00 89.12 91 ALA A O 1
ATOM 737 N N . ARG A 1 92 ? 1.429 6.262 -8.154 1.00 88.31 92 ARG A N 1
ATOM 738 C CA . ARG A 1 92 ? 0.885 7.420 -7.419 1.00 88.31 92 ARG A CA 1
ATOM 739 C C . ARG A 1 92 ? 0.640 7.129 -5.944 1.00 88.31 92 ARG A C 1
ATOM 741 O O . ARG A 1 92 ? 0.933 7.978 -5.107 1.00 88.31 92 ARG A O 1
ATOM 748 N N . ILE A 1 93 ? 0.122 5.942 -5.624 1.00 90.12 93 ILE A N 1
ATOM 749 C CA . ILE A 1 93 ? -0.066 5.513 -4.233 1.00 90.12 93 ILE A CA 1
ATOM 750 C C . ILE A 1 93 ? 1.294 5.436 -3.535 1.00 90.12 93 ILE A C 1
ATOM 752 O O . ILE A 1 93 ? 1.472 6.043 -2.481 1.00 90.12 93 ILE A O 1
ATOM 756 N N . LEU A 1 94 ? 2.272 4.759 -4.144 1.00 92.12 94 LEU A N 1
ATOM 757 C CA . LEU A 1 94 ? 3.622 4.647 -3.588 1.00 92.12 94 LEU A CA 1
ATOM 758 C C . LEU A 1 94 ? 4.305 6.014 -3.458 1.00 92.12 94 LEU A C 1
ATOM 760 O O . LEU A 1 94 ? 4.942 6.276 -2.444 1.00 92.12 94 LEU A O 1
ATOM 764 N N . TYR A 1 95 ? 4.126 6.905 -4.435 1.00 91.56 95 TYR A N 1
ATOM 765 C CA . TYR A 1 95 ? 4.635 8.274 -4.382 1.00 91.56 95 TYR A CA 1
ATOM 766 C C . TYR A 1 95 ? 4.047 9.049 -3.202 1.00 91.56 95 TYR A C 1
ATOM 768 O O . TYR A 1 95 ? 4.796 9.672 -2.461 1.00 91.56 95 TYR A O 1
ATOM 776 N N . SER A 1 96 ? 2.732 8.968 -2.971 1.00 90.25 96 SER A N 1
ATOM 777 C CA . SER A 1 96 ? 2.098 9.639 -1.829 1.00 90.25 96 SER A CA 1
ATOM 778 C C . SER A 1 96 ? 2.608 9.112 -0.483 1.00 90.25 96 SER A C 1
ATOM 780 O O . SER A 1 96 ? 2.828 9.885 0.453 1.00 90.25 96 SER A O 1
ATOM 782 N N . LEU A 1 97 ? 2.846 7.802 -0.379 1.00 92.75 97 LEU A N 1
ATOM 783 C CA . LEU A 1 97 ? 3.460 7.206 0.809 1.00 92.75 97 LEU A CA 1
ATOM 784 C C . LEU A 1 97 ? 4.911 7.672 0.985 1.00 92.75 97 LEU A C 1
ATOM 786 O O . LEU A 1 97 ? 5.304 7.997 2.103 1.00 92.75 97 LEU A O 1
ATOM 790 N N . CYS A 1 98 ? 5.670 7.761 -0.109 1.00 92.88 98 CYS A N 1
ATOM 791 C CA . CYS A 1 98 ? 7.048 8.246 -0.122 1.00 92.88 98 CYS A CA 1
ATOM 792 C C . CYS A 1 98 ? 7.148 9.710 0.307 1.00 92.88 98 CYS A C 1
ATOM 794 O O . CYS A 1 98 ? 7.914 10.041 1.206 1.00 92.88 98 CYS A O 1
ATOM 796 N N . GLU A 1 99 ? 6.339 10.584 -0.288 1.00 91.75 99 GLU A N 1
ATOM 797 C CA . GLU A 1 99 ? 6.306 12.020 0.001 1.00 91.75 99 GLU A CA 1
ATOM 798 C C . GLU A 1 99 ? 5.936 12.302 1.462 1.00 91.75 99 GLU A C 1
ATOM 800 O O . GLU A 1 99 ? 6.466 13.218 2.088 1.00 91.75 99 GLU A O 1
ATOM 805 N N . THR A 1 100 ? 5.061 11.475 2.036 1.00 88.38 100 THR A N 1
ATOM 806 C CA . THR A 1 100 ? 4.649 11.594 3.439 1.00 88.38 100 THR A CA 1
ATOM 807 C C . THR A 1 100 ? 5.560 10.847 4.416 1.00 88.38 100 THR A C 1
ATOM 809 O O . THR A 1 100 ? 5.263 10.841 5.609 1.00 88.38 100 THR A O 1
ATOM 812 N N . ASN A 1 101 ? 6.653 10.228 3.940 1.00 87.50 101 ASN A N 1
ATOM 813 C CA . ASN A 1 101 ? 7.528 9.340 4.717 1.00 87.50 101 ASN A CA 1
ATOM 814 C C . ASN A 1 101 ? 6.732 8.324 5.555 1.00 87.50 101 ASN A C 1
ATOM 816 O O . ASN A 1 101 ? 6.999 8.095 6.735 1.00 87.50 101 ASN A O 1
ATOM 820 N N . CYS A 1 102 ? 5.688 7.754 4.953 1.00 90.31 102 CYS A N 1
ATOM 821 C CA . CYS A 1 102 ? 4.760 6.887 5.653 1.00 90.31 102 CYS A CA 1
ATOM 822 C C . CYS A 1 102 ? 5.415 5.548 6.005 1.00 90.31 102 CYS A C 1
ATOM 824 O O . CYS A 1 102 ? 5.894 4.833 5.124 1.00 90.31 102 CYS A O 1
ATOM 826 N N . TYR A 1 103 ? 5.367 5.197 7.292 1.00 89.56 103 TYR A N 1
ATOM 827 C CA . TYR A 1 103 ? 5.850 3.924 7.813 1.00 89.56 103 TYR A CA 1
ATOM 828 C C . TYR A 1 103 ? 4.704 3.111 8.431 1.00 89.56 103 TYR A C 1
ATOM 830 O O . TYR A 1 103 ? 4.106 3.500 9.437 1.00 89.56 103 TYR A O 1
ATOM 838 N N . LEU A 1 104 ? 4.404 1.954 7.843 1.00 92.75 104 LEU A N 1
ATOM 839 C CA . LEU A 1 104 ? 3.355 1.039 8.298 1.00 92.75 104 LEU A CA 1
ATOM 840 C C . LEU A 1 104 ? 3.953 -0.065 9.186 1.00 92.75 104 LEU A C 1
ATOM 842 O O . LEU A 1 104 ? 4.223 -1.170 8.725 1.00 92.75 104 LEU A O 1
ATOM 846 N N . TYR A 1 105 ? 4.131 0.220 10.482 1.00 91.25 105 TYR A N 1
ATOM 847 C CA . TYR A 1 105 ? 4.854 -0.646 11.437 1.00 91.25 105 TYR A CA 1
ATOM 848 C C . TYR A 1 105 ? 4.341 -2.086 11.563 1.00 91.25 105 TYR A C 1
ATOM 850 O O . TYR A 1 105 ? 5.086 -2.979 11.965 1.00 91.25 105 TYR A O 1
ATOM 858 N N . LYS A 1 106 ? 3.059 -2.322 11.275 1.00 95.25 106 LYS A N 1
ATOM 859 C CA . LYS A 1 106 ? 2.437 -3.647 11.395 1.00 95.25 106 LYS A CA 1
ATOM 860 C C . LYS A 1 106 ? 2.360 -4.398 10.073 1.00 95.25 106 LYS A C 1
ATOM 862 O O . LYS A 1 106 ? 1.977 -5.568 10.084 1.00 95.25 106 LYS A O 1
ATOM 867 N N . LEU A 1 107 ? 2.750 -3.761 8.969 1.00 97.00 107 LEU A N 1
ATOM 868 C CA . LEU A 1 107 ? 2.652 -4.342 7.643 1.00 97.00 107 LEU A CA 1
ATOM 869 C C . LEU A 1 107 ? 3.645 -5.496 7.508 1.00 97.00 107 LEU A C 1
ATOM 871 O O . LEU A 1 107 ? 4.853 -5.324 7.668 1.00 97.00 107 LEU A O 1
ATOM 875 N N . LYS A 1 108 ? 3.117 -6.683 7.217 1.00 97.50 108 LYS A N 1
ATOM 876 C CA . LYS A 1 108 ? 3.882 -7.930 7.076 1.00 97.50 108 LYS A CA 1
ATOM 877 C C . LYS A 1 108 ? 3.702 -8.557 5.699 1.00 97.50 108 LYS A C 1
ATOM 879 O O . LYS A 1 108 ? 4.592 -9.270 5.244 1.00 97.50 108 LYS A O 1
ATOM 884 N N . HIS A 1 109 ? 2.567 -8.310 5.051 1.00 97.88 109 HIS A N 1
ATOM 885 C CA . HIS A 1 109 ? 2.218 -8.923 3.776 1.00 97.88 109 HIS A CA 1
ATOM 886 C C . HIS A 1 109 ? 1.881 -7.848 2.753 1.00 97.88 109 HIS A C 1
ATOM 888 O O . HIS A 1 109 ? 1.026 -6.996 3.003 1.00 97.88 109 HIS A O 1
ATOM 894 N N . ILE A 1 110 ? 2.511 -7.929 1.585 1.00 95.56 110 ILE A N 1
ATOM 895 C CA . ILE A 1 110 ? 2.117 -7.132 0.429 1.00 95.56 110 ILE A CA 1
ATOM 896 C C . ILE A 1 110 ? 1.922 -7.994 -0.808 1.00 95.56 110 ILE A C 1
ATOM 898 O O . ILE A 1 110 ? 2.654 -8.955 -1.041 1.00 95.56 110 ILE A O 1
ATOM 902 N N . SER A 1 111 ? 0.946 -7.603 -1.621 1.00 94.06 111 SER A N 1
ATOM 903 C CA . SER A 1 111 ? 0.856 -8.010 -3.019 1.00 94.06 111 SER A CA 1
ATOM 904 C C . SER A 1 111 ? 0.667 -6.764 -3.864 1.00 94.06 111 SER A C 1
ATOM 906 O O . SER A 1 111 ? -0.359 -6.097 -3.751 1.00 94.06 111 SER A O 1
ATOM 908 N N . LEU A 1 112 ? 1.656 -6.437 -4.685 1.00 91.62 112 LEU A N 1
ATOM 909 C CA . LEU A 1 112 ? 1.653 -5.253 -5.534 1.00 91.62 112 LEU A CA 1
ATOM 910 C C . LEU A 1 112 ? 1.617 -5.691 -6.992 1.00 91.62 112 LEU A C 1
ATOM 912 O O . LEU A 1 112 ? 2.460 -6.472 -7.413 1.00 91.62 112 LEU A O 1
ATOM 916 N N . GLY A 1 113 ? 0.662 -5.192 -7.763 1.00 87.44 113 GLY A N 1
ATOM 917 C CA . GLY A 1 113 ? 0.522 -5.523 -9.171 1.00 87.44 113 GLY A CA 1
ATOM 918 C C . GLY A 1 113 ? 0.300 -4.303 -10.037 1.00 87.44 113 GLY A C 1
ATOM 919 O O . GLY A 1 113 ? -0.507 -3.433 -9.702 1.00 87.44 113 GLY A O 1
ATOM 920 N N . VAL A 1 114 ? 1.004 -4.256 -11.170 1.00 80.38 114 VAL A N 1
ATOM 921 C CA . VAL A 1 114 ? 0.867 -3.182 -12.156 1.00 80.38 114 VAL A CA 1
ATOM 922 C C . VAL A 1 114 ? 0.738 -3.736 -13.573 1.00 80.38 114 VAL A C 1
ATOM 924 O O . VAL A 1 114 ? 1.398 -4.699 -13.955 1.00 80.38 114 VAL A O 1
ATOM 927 N N . ARG A 1 115 ? -0.151 -3.144 -14.377 1.00 71.06 115 ARG A N 1
ATOM 928 C CA . ARG A 1 115 ? -0.279 -3.483 -15.811 1.00 71.06 115 ARG A CA 1
ATOM 929 C C . ARG A 1 115 ? 0.513 -2.534 -16.709 1.00 71.06 115 ARG A C 1
ATOM 931 O O . ARG A 1 115 ? 1.117 -2.974 -17.674 1.00 71.06 115 ARG A O 1
ATOM 938 N N . TYR A 1 116 ? 0.535 -1.248 -16.362 1.00 71.38 116 TYR A N 1
ATOM 939 C CA . TYR A 1 116 ? 1.296 -0.206 -17.054 1.00 71.38 116 TYR A CA 1
ATOM 940 C C . TYR A 1 116 ? 1.839 0.754 -16.000 1.00 71.38 116 TYR A C 1
ATOM 942 O O . TYR A 1 116 ? 1.059 1.216 -15.176 1.00 71.38 116 TYR A O 1
ATOM 950 N N . SER A 1 117 ? 3.135 1.060 -15.996 1.00 70.81 117 SER A N 1
ATOM 951 C CA . SER A 1 117 ? 3.735 1.913 -14.960 1.00 70.81 117 SER A CA 1
ATOM 952 C C . SER A 1 117 ? 4.638 2.983 -15.563 1.00 70.81 117 SER A C 1
ATOM 954 O O . SER A 1 117 ? 5.184 2.797 -16.652 1.00 70.81 117 SER A O 1
ATOM 956 N N . THR A 1 118 ? 4.799 4.103 -14.860 1.00 78.44 118 THR A N 1
ATOM 957 C CA . THR A 1 118 ? 5.802 5.114 -15.210 1.00 78.44 118 THR A CA 1
ATOM 958 C C . THR A 1 118 ? 7.217 4.664 -14.851 1.00 78.44 118 THR A C 1
ATOM 960 O O . THR A 1 118 ? 7.425 3.831 -13.974 1.00 78.44 118 THR A O 1
ATOM 963 N N . ALA A 1 119 ? 8.224 5.295 -15.464 1.00 80.31 119 ALA A N 1
ATOM 964 C CA . ALA A 1 119 ? 9.637 5.014 -15.192 1.00 80.31 119 ALA A CA 1
ATOM 965 C C . ALA A 1 119 ? 10.053 5.209 -13.717 1.00 80.31 119 ALA A C 1
ATOM 967 O O . ALA A 1 119 ? 11.093 4.696 -13.317 1.00 80.31 119 ALA A O 1
ATOM 968 N N . LYS A 1 120 ? 9.254 5.921 -12.905 1.00 83.44 120 LYS A N 1
ATOM 969 C CA . LYS A 1 120 ? 9.496 6.128 -11.466 1.00 83.44 120 LYS A CA 1
ATOM 970 C C . LYS A 1 120 ? 9.069 4.946 -10.592 1.00 83.44 120 LYS A C 1
ATOM 972 O O . LYS A 1 120 ? 9.483 4.866 -9.439 1.00 83.44 120 LYS A O 1
ATOM 977 N N . TYR A 1 121 ? 8.235 4.045 -11.110 1.00 86.00 121 TYR A N 1
ATOM 978 C CA . TYR A 1 121 ? 7.677 2.942 -10.332 1.00 86.00 121 TYR A CA 1
ATOM 979 C C . TYR A 1 121 ? 8.746 2.066 -9.652 1.00 86.00 121 TYR A C 1
ATOM 981 O O . TYR A 1 121 ? 8.602 1.834 -8.450 1.00 86.00 121 TYR A O 1
ATOM 989 N N . PRO A 1 122 ? 9.838 1.642 -10.324 1.00 86.12 122 PRO A N 1
ATOM 990 C CA . PRO A 1 122 ? 10.864 0.823 -9.680 1.00 86.12 122 PRO A CA 1
ATOM 991 C C . PRO A 1 122 ? 11.525 1.490 -8.472 1.00 86.12 122 PRO A C 1
ATOM 993 O O . PRO A 1 122 ? 11.746 0.835 -7.460 1.00 86.12 122 PRO A O 1
ATOM 996 N N . GLU A 1 123 ? 11.808 2.792 -8.539 1.00 87.62 123 GLU A N 1
ATOM 997 C CA . GLU A 1 123 ? 12.436 3.521 -7.428 1.00 87.62 123 GLU A CA 1
ATOM 998 C C . GLU A 1 123 ? 11.494 3.635 -6.228 1.00 87.62 123 GLU A C 1
ATOM 1000 O O . GLU A 1 123 ? 11.903 3.409 -5.091 1.00 87.62 123 GLU A O 1
ATOM 1005 N N . LEU A 1 124 ? 10.213 3.911 -6.485 1.00 91.50 124 LEU A N 1
ATOM 1006 C CA . LEU A 1 124 ? 9.177 3.954 -5.454 1.00 91.50 124 LEU A CA 1
ATOM 1007 C C . LEU A 1 124 ? 8.944 2.582 -4.814 1.00 91.50 124 LEU A C 1
ATOM 1009 O O . LEU A 1 124 ? 8.723 2.493 -3.607 1.00 91.50 124 LEU A O 1
ATOM 1013 N N . LEU A 1 125 ? 9.019 1.514 -5.609 1.00 90.69 125 LEU A N 1
ATOM 1014 C CA . LEU A 1 125 ? 8.933 0.143 -5.124 1.00 90.69 125 LEU A CA 1
ATOM 1015 C C . LEU A 1 125 ? 10.126 -0.198 -4.221 1.00 90.69 125 LEU A C 1
ATOM 1017 O O . LEU A 1 125 ? 9.919 -0.684 -3.113 1.00 90.69 125 LEU A O 1
ATOM 1021 N N . ILE A 1 126 ? 11.357 0.104 -4.651 1.00 89.38 126 ILE A N 1
ATOM 1022 C CA . ILE A 1 126 ? 12.565 -0.106 -3.837 1.00 89.38 126 ILE A CA 1
ATOM 1023 C C . ILE A 1 126 ? 12.464 0.679 -2.527 1.00 89.38 126 ILE A C 1
ATOM 1025 O O . ILE A 1 126 ? 12.658 0.101 -1.458 1.00 89.38 126 ILE A O 1
ATOM 1029 N N . TRP A 1 127 ? 12.103 1.967 -2.587 1.00 92.75 127 TRP A N 1
ATOM 1030 C CA . TRP A 1 127 ? 11.888 2.787 -1.393 1.00 92.75 127 TRP A CA 1
ATOM 1031 C C . TRP A 1 127 ? 10.871 2.143 -0.447 1.00 92.75 127 TRP A C 1
ATOM 1033 O O . TRP A 1 127 ? 11.127 2.045 0.754 1.00 92.75 127 TRP A O 1
ATOM 1043 N N . PHE A 1 128 ? 9.745 1.659 -0.975 1.00 93.44 128 PHE A N 1
ATOM 1044 C CA . PHE A 1 128 ? 8.693 1.059 -0.163 1.00 93.44 128 PHE A CA 1
ATOM 1045 C C . PHE A 1 128 ? 9.187 -0.198 0.565 1.00 93.44 128 PHE A C 1
ATOM 1047 O O . PHE A 1 128 ? 8.959 -0.332 1.769 1.00 93.44 128 PHE A O 1
ATOM 1054 N N . LEU A 1 129 ? 9.896 -1.085 -0.142 1.00 92.06 129 LEU A N 1
ATOM 1055 C CA . LEU A 1 129 ? 10.451 -2.326 0.409 1.00 92.06 129 LEU A CA 1
ATOM 1056 C C . LEU A 1 129 ? 11.543 -2.055 1.455 1.00 92.06 129 LEU A C 1
ATOM 1058 O O . LEU A 1 129 ? 11.551 -2.670 2.519 1.00 92.06 129 LEU A O 1
ATOM 1062 N N . VAL A 1 130 ? 12.430 -1.094 1.187 1.00 91.56 130 VAL A N 1
ATOM 1063 C CA . VAL A 1 130 ? 13.511 -0.698 2.104 1.00 91.56 130 VAL A CA 1
ATOM 1064 C C . VAL A 1 130 ? 12.967 -0.022 3.361 1.00 91.56 130 VAL A C 1
ATOM 1066 O O . VAL A 1 130 ? 13.491 -0.246 4.453 1.00 91.56 130 VAL A O 1
ATOM 1069 N N . THR A 1 131 ? 11.916 0.787 3.217 1.00 93.12 131 THR A N 1
ATOM 1070 C CA . THR A 1 131 ? 11.241 1.451 4.337 1.00 93.12 131 THR A CA 1
ATOM 1071 C C . THR A 1 131 ? 10.557 0.416 5.226 1.00 93.12 131 THR A C 1
ATOM 1073 O O . THR A 1 131 ? 10.770 0.398 6.433 1.00 93.12 131 THR A O 1
ATOM 1076 N N . HIS A 1 132 ? 9.797 -0.518 4.655 1.00 93.44 132 HIS A N 1
ATOM 1077 C CA . HIS A 1 132 ? 8.988 -1.467 5.422 1.00 93.44 132 HIS A CA 1
ATOM 1078 C C . HIS A 1 132 ? 9.741 -2.770 5.734 1.00 93.44 132 HIS A C 1
ATOM 1080 O O . HIS A 1 132 ? 9.382 -3.851 5.277 1.00 93.44 132 HIS A O 1
ATOM 1086 N N . ARG A 1 133 ? 10.769 -2.693 6.588 1.00 90.31 133 ARG A N 1
ATOM 1087 C CA . ARG A 1 133 ? 11.586 -3.860 6.999 1.00 90.31 133 ARG A CA 1
ATOM 1088 C C . ARG A 1 133 ? 10.822 -4.955 7.763 1.00 90.31 133 ARG A C 1
ATOM 1090 O O . ARG A 1 133 ? 11.353 -6.043 7.951 1.00 90.31 133 ARG A O 1
ATOM 1097 N N . SER A 1 134 ? 9.593 -4.688 8.207 1.00 92.75 134 SER A N 1
ATOM 1098 C CA . SER A 1 134 ? 8.707 -5.668 8.853 1.00 92.75 134 SER A CA 1
ATOM 1099 C C . SER A 1 134 ? 8.049 -6.653 7.879 1.00 92.75 134 SER A C 1
ATOM 1101 O O . SER A 1 134 ? 7.403 -7.606 8.330 1.00 92.75 134 SER A O 1
ATOM 1103 N N . LEU A 1 135 ? 8.186 -6.431 6.565 1.00 95.25 135 LEU A N 1
ATOM 1104 C CA . LEU A 1 135 ? 7.631 -7.296 5.530 1.00 95.25 135 LEU A CA 1
ATOM 1105 C C . LEU A 1 135 ? 8.221 -8.709 5.610 1.00 95.25 135 LEU A C 1
ATOM 1107 O O . LEU A 1 135 ? 9.426 -8.904 5.727 1.00 95.25 135 LEU A O 1
ATOM 1111 N N . ARG A 1 136 ? 7.336 -9.704 5.539 1.00 95.31 136 ARG A N 1
ATOM 1112 C CA . ARG A 1 136 ? 7.655 -11.140 5.563 1.00 95.31 136 ARG A CA 1
ATOM 1113 C C . ARG A 1 136 ? 7.223 -11.849 4.292 1.00 95.31 136 ARG A C 1
ATOM 1115 O O . ARG A 1 136 ? 7.812 -12.853 3.919 1.00 95.31 136 ARG A O 1
ATOM 1122 N N . PHE A 1 137 ? 6.170 -11.346 3.660 1.00 95.31 137 PHE A N 1
ATOM 1123 C CA . PHE A 1 137 ? 5.656 -11.874 2.411 1.00 95.31 137 PHE A CA 1
ATOM 1124 C C . PHE A 1 137 ? 5.527 -10.735 1.411 1.00 95.31 137 PHE A C 1
ATOM 1126 O O . PHE A 1 137 ? 4.769 -9.786 1.633 1.00 95.31 137 PHE A O 1
ATOM 1133 N N . VAL A 1 138 ? 6.280 -10.844 0.322 1.00 93.38 138 VAL A N 1
ATOM 1134 C CA . VAL A 1 138 ? 6.280 -9.876 -0.768 1.00 93.38 138 VAL A CA 1
ATOM 1135 C C . VAL A 1 138 ? 5.902 -10.602 -2.041 1.00 93.38 138 VAL A C 1
ATOM 1137 O O . VAL A 1 138 ? 6.611 -11.499 -2.487 1.00 93.38 138 VAL A O 1
ATOM 1140 N N . HIS A 1 139 ? 4.780 -10.201 -2.622 1.00 91.94 139 HIS A N 1
ATOM 1141 C CA . HIS A 1 139 ? 4.359 -10.658 -3.931 1.00 91.94 139 HIS A CA 1
ATOM 1142 C C . HIS A 1 139 ? 4.303 -9.473 -4.894 1.00 91.94 139 HIS A C 1
ATOM 1144 O O . HIS A 1 139 ? 3.679 -8.456 -4.589 1.00 91.94 139 HIS A O 1
ATOM 1150 N N . ILE A 1 140 ? 4.971 -9.579 -6.042 1.00 89.31 140 ILE A N 1
ATOM 1151 C CA . ILE A 1 140 ? 5.011 -8.511 -7.044 1.00 89.31 140 ILE A CA 1
ATOM 1152 C C . ILE A 1 140 ? 4.564 -9.088 -8.385 1.00 89.31 140 ILE A C 1
ATOM 1154 O O . ILE A 1 140 ? 5.275 -9.877 -9.002 1.00 89.31 140 ILE A O 1
ATOM 1158 N N . TRP A 1 141 ? 3.382 -8.681 -8.841 1.00 82.44 141 TRP A N 1
ATOM 1159 C CA . TRP A 1 141 ? 2.897 -8.963 -10.186 1.00 82.44 141 TRP A CA 1
ATOM 1160 C C . TRP A 1 141 ? 3.465 -7.919 -11.150 1.00 82.44 141 TRP A C 1
ATOM 1162 O O . TRP A 1 141 ? 3.183 -6.728 -11.010 1.00 82.44 141 TRP A O 1
ATOM 1172 N N . ASN A 1 142 ? 4.223 -8.371 -12.151 1.00 74.00 142 ASN A N 1
ATOM 1173 C CA . ASN A 1 142 ? 4.853 -7.530 -13.175 1.00 74.00 142 ASN A CA 1
ATOM 1174 C C . ASN A 1 142 ? 5.759 -6.433 -12.587 1.00 74.00 142 ASN A C 1
ATOM 1176 O O . ASN A 1 142 ? 5.434 -5.245 -12.625 1.00 74.00 142 ASN A O 1
ATOM 1180 N N . ALA A 1 143 ? 6.936 -6.814 -12.087 1.00 64.50 143 ALA A N 1
ATOM 1181 C CA . ALA A 1 143 ? 7.994 -5.855 -11.773 1.00 64.50 143 ALA A CA 1
ATOM 1182 C C . ALA A 1 143 ? 8.550 -5.253 -13.081 1.00 64.50 143 ALA A C 1
ATOM 1184 O O . ALA A 1 143 ? 9.499 -5.762 -13.674 1.00 64.50 143 ALA A O 1
ATOM 1185 N N . LEU A 1 144 ? 7.887 -4.212 -13.590 1.00 67.88 144 LEU A N 1
ATOM 1186 C CA . LEU A 1 144 ? 8.255 -3.552 -14.841 1.00 67.88 144 LEU A CA 1
ATOM 1187 C C . LEU A 1 144 ? 9.448 -2.621 -14.599 1.00 67.88 144 LEU A C 1
ATOM 1189 O O . LEU A 1 144 ? 9.284 -1.515 -14.085 1.00 67.88 144 LEU A O 1
ATOM 1193 N N . PHE A 1 145 ? 10.643 -3.063 -14.984 1.00 71.25 145 PHE A N 1
ATOM 1194 C CA . PHE A 1 145 ? 11.850 -2.236 -14.984 1.00 71.25 145 PHE A CA 1
ATOM 1195 C C . PHE A 1 145 ? 12.044 -1.598 -16.356 1.00 71.25 145 PHE A C 1
ATOM 1197 O O . PHE A 1 145 ? 12.006 -2.287 -17.373 1.00 71.25 145 PHE A O 1
ATOM 1204 N N . ALA A 1 146 ? 12.268 -0.284 -16.387 1.00 69.00 146 ALA A N 1
ATOM 1205 C CA . ALA A 1 146 ? 12.523 0.428 -17.634 1.00 69.00 146 ALA A CA 1
ATOM 1206 C C . ALA A 1 146 ? 14.005 0.365 -18.042 1.00 69.00 146 ALA A C 1
ATOM 1208 O O . ALA A 1 146 ? 14.318 0.496 -19.223 1.00 69.00 146 ALA A O 1
ATOM 1209 N N . THR A 1 147 ? 14.925 0.175 -17.086 1.00 74.00 147 THR A N 1
ATOM 1210 C CA . THR A 1 147 ? 16.375 0.156 -17.343 1.00 74.00 147 THR A CA 1
ATOM 1211 C C . THR A 1 147 ? 17.111 -0.948 -16.577 1.00 74.00 147 THR A C 1
ATOM 1213 O O . THR A 1 147 ? 16.678 -1.400 -15.515 1.00 74.00 147 THR A O 1
ATOM 1216 N N . ASN A 1 148 ? 18.287 -1.338 -17.086 1.00 77.19 148 ASN A N 1
ATOM 1217 C CA . ASN A 1 148 ? 19.188 -2.283 -16.412 1.00 77.19 148 ASN A CA 1
ATOM 1218 C C . ASN A 1 148 ? 19.705 -1.765 -15.059 1.00 77.19 148 ASN A C 1
ATOM 1220 O O . ASN A 1 148 ? 19.984 -2.565 -14.170 1.00 77.19 148 ASN A O 1
ATOM 1224 N N . ASP A 1 149 ? 19.844 -0.447 -14.887 1.00 78.94 149 ASP A N 1
ATOM 1225 C CA . ASP A 1 149 ? 20.263 0.140 -13.607 1.00 78.94 149 ASP A CA 1
ATOM 1226 C C . ASP A 1 149 ? 19.189 -0.055 -12.527 1.00 78.94 149 ASP A C 1
ATOM 1228 O O . ASP A 1 149 ? 19.492 -0.490 -11.417 1.00 78.94 149 ASP A O 1
ATOM 1232 N N . GLN A 1 150 ? 17.915 0.163 -12.877 1.00 74.69 150 GLN A N 1
ATOM 1233 C CA . GLN A 1 150 ? 16.786 -0.085 -11.975 1.00 74.69 150 GLN A CA 1
ATOM 1234 C C . GLN A 1 150 ? 16.701 -1.558 -11.567 1.00 74.69 150 GLN A C 1
ATOM 1236 O O . GLN A 1 150 ? 16.493 -1.857 -10.392 1.00 74.69 150 GLN A O 1
ATOM 1241 N N . LEU A 1 151 ? 16.919 -2.466 -12.524 1.00 78.94 151 LEU A N 1
ATOM 1242 C CA . LEU A 1 151 ? 16.959 -3.904 -12.272 1.00 78.94 151 LEU A CA 1
ATOM 1243 C C . LEU A 1 151 ? 18.078 -4.269 -11.286 1.00 78.94 151 LEU A C 1
ATOM 1245 O O . LEU A 1 151 ? 17.833 -4.971 -10.308 1.00 78.94 151 LEU A O 1
ATOM 1249 N N . LYS A 1 152 ? 19.298 -3.763 -11.513 1.00 80.62 152 LYS A N 1
ATOM 1250 C CA . LYS A 1 152 ? 20.443 -4.008 -10.624 1.00 80.62 152 LYS A CA 1
ATOM 1251 C C . LYS A 1 152 ? 20.167 -3.514 -9.210 1.00 80.62 152 LYS A C 1
ATOM 1253 O O . LYS A 1 152 ? 20.349 -4.270 -8.265 1.00 80.62 152 LYS A O 1
ATOM 1258 N N . ARG A 1 153 ? 19.690 -2.275 -9.054 1.00 77.31 153 ARG A N 1
ATOM 1259 C CA . ARG A 1 153 ? 19.366 -1.716 -7.731 1.00 77.31 153 ARG A CA 1
ATOM 1260 C C . ARG A 1 153 ? 18.304 -2.537 -7.013 1.00 77.31 153 ARG A C 1
ATOM 1262 O O . ARG A 1 153 ? 18.451 -2.779 -5.822 1.00 77.31 153 ARG A O 1
ATOM 1269 N N . PHE A 1 154 ? 17.270 -2.983 -7.723 1.00 78.19 154 PHE A N 1
ATOM 1270 C CA . PHE A 1 154 ? 16.221 -3.805 -7.132 1.00 78.19 154 PHE A CA 1
ATOM 1271 C C . PHE A 1 154 ? 16.790 -5.079 -6.495 1.00 78.19 154 PHE A C 1
ATOM 1273 O O . PHE A 1 154 ? 16.572 -5.292 -5.310 1.00 78.19 154 PHE A O 1
ATOM 1280 N N . TYR A 1 155 ? 17.598 -5.856 -7.221 1.00 76.94 155 TYR A N 1
ATOM 1281 C CA . TYR A 1 155 ? 18.210 -7.083 -6.685 1.00 76.94 155 TYR A CA 1
ATOM 1282 C C . TYR A 1 155 ? 19.316 -6.855 -5.648 1.00 76.94 155 TYR A C 1
ATOM 1284 O O . TYR A 1 155 ? 19.690 -7.784 -4.945 1.00 76.94 155 TYR A O 1
ATOM 1292 N N . THR A 1 156 ? 19.868 -5.646 -5.551 1.00 79.81 156 THR A N 1
ATOM 1293 C CA . THR A 1 156 ? 20.837 -5.315 -4.495 1.00 79.81 156 THR A CA 1
ATOM 1294 C C . THR A 1 156 ? 20.153 -5.018 -3.157 1.00 79.81 156 THR A C 1
ATOM 1296 O O . THR A 1 156 ? 20.747 -5.239 -2.104 1.00 79.81 156 THR A O 1
ATOM 1299 N N . TYR A 1 157 ? 18.936 -4.466 -3.180 1.00 69.06 157 TYR A N 1
ATOM 1300 C CA . TYR A 1 157 ? 18.230 -4.010 -1.974 1.00 69.06 157 TYR A CA 1
ATOM 1301 C C . TYR A 1 157 ? 17.130 -4.956 -1.481 1.00 69.06 157 TYR A C 1
ATOM 1303 O O . TYR A 1 157 ? 16.693 -4.805 -0.334 1.00 69.06 157 TYR A O 1
ATOM 1311 N N . VAL A 1 158 ? 16.678 -5.869 -2.342 1.00 64.19 158 VAL A N 1
ATOM 1312 C CA . VAL A 1 158 ? 15.718 -6.943 -2.047 1.00 64.19 158 VAL A CA 1
ATOM 1313 C C . VAL A 1 158 ? 16.476 -8.215 -1.712 1.00 64.19 158 VAL A C 1
ATOM 1315 O O . VAL A 1 158 ? 16.141 -8.810 -0.666 1.00 64.19 158 VAL A O 1
#

Radius of gyration: 15.7 Å; chains: 1; bounding box: 43×39×32 Å

Sequence (158 aa):
FNDLLTCLQLASATPRLYRLDLSQTCNKPFFETDAILALQYFRQLKILIMDGFMSQKTIGKGCSYRLEVPPIRFMQHLEMLVLNCPYDTLARILYSLCETNCYLYKLKHISLGVRYSTAKYPELLIWFLVTHRSLRFVHIWNALFATNDQLKRFYTYV

Foldseek 3Di:
DAELVVLLVVLVVCLQDAEDAQADPDPDDARHPCNLQSVLSNANHAYYAYHAHDWDFDQDPPRDTDTDERPVLSRLNHQEYEAAYEEANLVVNLVVCVVVVRANQNHAYYAHHYDHHDQCSLVSVLVVCLRHVNYNYYHYHDPDHPDPVSVVSNVVRD

pLDDT: mean 82.2, std 12.92, range [44.62, 97.88]

Organism: Brugia pahangi (NCBI:txid6280)